Protein AF-A0A2K1QQI2-F1 (afdb_monomer_lite)

InterPro domains:
  IPR008217 Ccc1 family [PF01988] (1-99)
  IPR008217 Ccc1 family [PTHR31851] (17-102)

Organism: NCBI:txid2082308

Foldseek 3Di:
DDPPPPCPVPPVVVVVVVVVVVVVCVVVLVVQLCVLVVPDPDVVVSVVSSVVRNLVSLLVVQLVVCVVVVDDPVVSNVSSVVSSVVVVVVVVVVVVVVVVVVVVDDPPDDPDDDPPDPPDDDDDPPDDD

Sequence (129 aa):
MDFKLRLEKPDHRFALYEGLVMSLAYTLGGLIPMVPYFVIKKTLTALYVSIATTVIVLVAFGYVKAVITGCNSRDRWVSAAQTLAVGVLATGTSYGIVRGINATTPQDKPQTPTEGTFVGPGLEKASML

pLDDT: mean 71.75, std 14.46, range [43.38, 94.06]

Structure (mmCIF, N/CA/C/O backbone):
data_AF-A0A2K1QQI2-F1
#
_entry.id   AF-A0A2K1QQI2-F1
#
loop_
_atom_site.group_PDB
_atom_site.id
_atom_site.type_symbol
_atom_site.label_atom_id
_atom_site.label_alt_id
_atom_site.label_comp_id
_atom_site.label_asym_id
_atom_site.label_entity_id
_atom_site.label_seq_id
_atom_site.pdbx_PDB_ins_code
_atom_site.Cartn_x
_atom_site.Cartn_y
_atom_site.Cartn_z
_atom_site.occupancy
_atom_site.B_iso_or_equiv
_atom_site.auth_seq_id
_atom_site.auth_comp_id
_atom_site.auth_asym_id
_atom_site.auth_atom_id
_atom_site.pdbx_PDB_model_num
ATOM 1 N N . MET A 1 1 ? 32.432 17.126 -23.686 1.00 45.12 1 MET A N 1
ATOM 2 C CA . MET A 1 1 ? 31.510 17.421 -22.571 1.00 45.12 1 MET A CA 1
ATOM 3 C C . MET A 1 1 ? 30.160 17.712 -23.195 1.00 45.12 1 MET A C 1
ATOM 5 O O . MET A 1 1 ? 29.865 18.860 -23.481 1.00 45.12 1 MET A O 1
ATOM 9 N N . ASP A 1 2 ? 29.377 16.670 -23.458 1.00 50.78 2 ASP A N 1
ATOM 10 C CA . ASP A 1 2 ? 28.038 16.800 -24.037 1.00 50.78 2 ASP A CA 1
ATOM 11 C C . ASP A 1 2 ? 27.018 16.271 -23.032 1.00 50.78 2 ASP A C 1
ATOM 13 O O . ASP A 1 2 ? 26.526 15.150 -23.123 1.00 50.78 2 ASP A O 1
ATOM 17 N N . PHE A 1 3 ? 26.686 17.120 -22.060 1.00 55.84 3 PHE A N 1
ATOM 18 C CA . PHE A 1 3 ? 25.426 17.052 -21.323 1.00 55.84 3 PHE A CA 1
ATOM 19 C C . PHE A 1 3 ? 24.300 17.564 -22.236 1.00 55.84 3 PHE A C 1
ATOM 21 O O . PHE A 1 3 ? 23.610 18.536 -21.937 1.00 55.84 3 PHE A O 1
ATOM 28 N N . LYS A 1 4 ? 24.098 16.906 -23.384 1.00 49.06 4 LYS A N 1
ATOM 29 C CA . LYS A 1 4 ? 22.794 16.938 -24.042 1.00 49.06 4 LYS A CA 1
ATOM 30 C C . LYS A 1 4 ? 21.872 16.145 -23.137 1.00 49.06 4 LYS A C 1
ATOM 32 O O . LYS A 1 4 ? 21.834 14.918 -23.203 1.00 49.06 4 LYS A O 1
ATOM 37 N N . LEU A 1 5 ? 21.219 16.853 -22.217 1.00 59.97 5 LEU A N 1
ATOM 38 C CA . LEU A 1 5 ? 20.138 16.322 -21.408 1.00 59.97 5 LEU A CA 1
ATOM 39 C C . LEU A 1 5 ? 19.273 15.461 -22.328 1.00 59.97 5 LEU A C 1
ATOM 41 O O . LEU A 1 5 ? 18.673 15.987 -23.263 1.00 59.97 5 LEU A O 1
ATOM 45 N N . ARG A 1 6 ? 19.181 14.153 -22.065 1.00 51.06 6 ARG A N 1
ATOM 46 C CA . ARG A 1 6 ? 18.142 13.282 -22.641 1.00 51.06 6 ARG A CA 1
ATOM 47 C C . ARG A 1 6 ? 16.754 13.671 -22.096 1.00 51.06 6 ARG A C 1
ATOM 49 O O . ARG A 1 6 ? 15.932 12.811 -21.812 1.00 51.06 6 ARG A O 1
ATOM 56 N N . LEU A 1 7 ? 16.522 14.973 -21.910 1.00 59.84 7 LEU A N 1
ATOM 57 C CA . LEU A 1 7 ? 15.229 15.622 -21.863 1.00 59.84 7 LEU A CA 1
ATOM 58 C C . LEU A 1 7 ? 14.646 15.467 -23.267 1.00 59.84 7 LEU A C 1
ATOM 60 O O . LEU A 1 7 ? 14.662 16.396 -24.074 1.00 59.84 7 LEU A O 1
ATOM 64 N N . GLU A 1 8 ? 14.169 14.258 -23.560 1.00 59.41 8 GLU A N 1
ATOM 65 C CA . GLU A 1 8 ? 13.063 14.087 -24.490 1.00 59.41 8 GLU A CA 1
ATOM 66 C C . GLU A 1 8 ? 12.030 15.124 -24.053 1.00 59.41 8 GLU A C 1
ATOM 68 O O . GLU A 1 8 ? 11.554 15.062 -22.917 1.00 59.41 8 GLU A O 1
ATOM 73 N N . LYS A 1 9 ? 11.830 16.175 -24.857 1.00 57.53 9 LYS A N 1
ATOM 74 C CA . LYS A 1 9 ? 10.974 17.303 -24.485 1.00 57.53 9 LYS A CA 1
ATOM 75 C C . LYS A 1 9 ? 9.620 16.687 -24.132 1.00 57.53 9 LYS A C 1
ATOM 77 O O . LYS A 1 9 ? 9.009 16.132 -25.044 1.00 57.53 9 LYS A O 1
ATOM 82 N N . PRO A 1 10 ? 9.195 16.692 -22.851 1.00 62.91 10 PRO A N 1
ATOM 83 C CA . PRO A 1 10 ? 8.020 15.948 -22.439 1.00 62.91 10 PRO A CA 1
ATOM 84 C C . PRO A 1 10 ? 6.864 16.502 -23.247 1.00 62.91 10 PRO A C 1
ATOM 86 O O . PRO A 1 10 ? 6.541 17.690 -23.165 1.00 62.91 10 PRO A O 1
ATOM 89 N N . ASP A 1 11 ? 6.320 15.670 -24.122 1.00 67.69 11 ASP A N 1
ATOM 90 C CA . ASP A 1 11 ? 5.217 16.084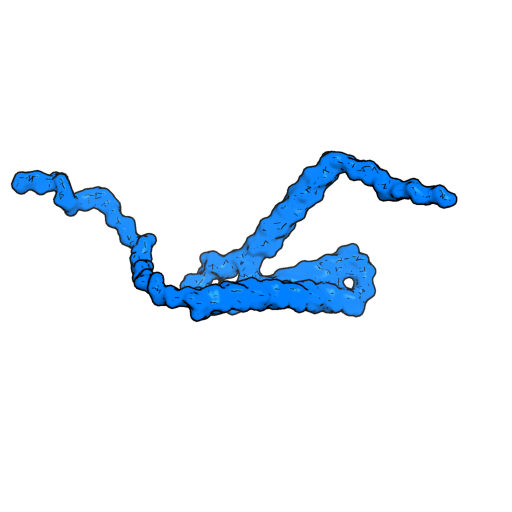 -24.957 1.00 67.69 11 ASP A CA 1
ATOM 91 C C . ASP A 1 11 ? 4.041 16.321 -24.001 1.00 67.69 11 ASP A C 1
ATOM 93 O O . ASP A 1 11 ? 3.615 15.436 -23.258 1.00 67.69 11 ASP A O 1
ATOM 97 N N . HIS A 1 12 ? 3.592 17.578 -23.930 1.00 65.44 12 HIS A N 1
ATOM 98 C CA . HIS A 1 12 ? 2.594 18.052 -22.967 1.00 65.44 12 HIS A CA 1
ATOM 99 C C . HIS A 1 12 ? 1.319 17.201 -22.975 1.00 65.44 12 HIS A C 1
ATOM 101 O O . HIS A 1 12 ? 0.606 17.142 -21.973 1.00 65.44 12 HIS A O 1
ATOM 107 N N . ARG A 1 13 ? 1.041 16.525 -24.095 1.00 69.00 13 ARG A N 1
ATOM 108 C CA . ARG A 1 13 ? -0.097 15.622 -24.241 1.00 69.00 13 ARG A CA 1
ATOM 109 C C . ARG A 1 13 ? 0.054 14.373 -23.371 1.00 69.00 13 ARG A C 1
ATOM 111 O O . ARG A 1 13 ? -0.937 13.933 -22.802 1.00 69.00 13 ARG A O 1
ATOM 118 N N . PHE A 1 14 ? 1.272 13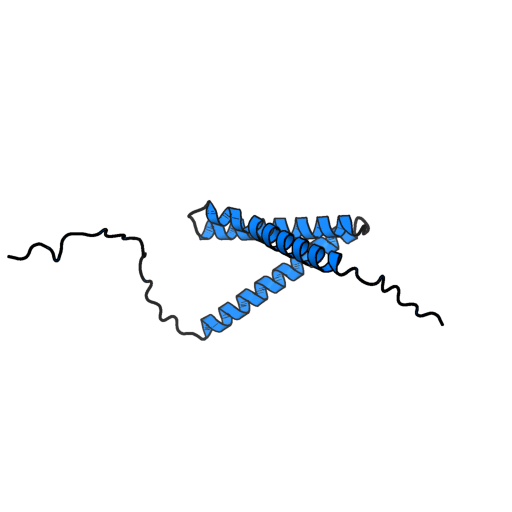.861 -23.183 1.00 73.88 14 PHE A N 1
ATOM 119 C CA . PHE A 1 14 ? 1.548 12.705 -22.323 1.00 73.88 14 PHE A CA 1
ATOM 120 C C . PHE A 1 14 ? 1.374 13.030 -20.838 1.00 73.88 14 PHE A C 1
ATOM 122 O O . PHE A 1 14 ? 0.910 12.178 -20.089 1.00 73.88 14 PHE A O 1
ATOM 129 N N . ALA A 1 15 ? 1.624 14.272 -20.413 1.00 78.81 15 ALA A N 1
ATOM 130 C CA . ALA A 1 15 ? 1.454 14.669 -19.013 1.00 78.81 15 ALA A CA 1
ATOM 131 C C . ALA A 1 15 ? 0.008 14.491 -18.504 1.00 78.81 15 ALA A C 1
ATOM 133 O O . ALA A 1 15 ? -0.203 14.099 -17.356 1.00 78.81 15 ALA A O 1
ATOM 134 N N . LEU A 1 16 ? -0.992 14.736 -19.361 1.00 82.88 16 LEU A N 1
ATOM 135 C CA . LEU A 1 16 ? -2.401 14.514 -19.017 1.00 82.88 16 LEU A CA 1
ATOM 136 C C . LEU A 1 16 ? -2.737 13.022 -18.909 1.00 82.88 16 LEU A C 1
ATOM 138 O O . LEU A 1 16 ? -3.475 12.627 -18.008 1.00 82.88 16 LEU A O 1
ATOM 142 N N . TYR A 1 17 ? -2.178 12.193 -19.793 1.00 86.44 17 TYR A N 1
ATOM 143 C CA . TYR A 1 17 ? -2.386 10.746 -19.753 1.00 86.44 17 TYR A CA 1
ATOM 144 C C . TYR A 1 17 ? -1.758 10.108 -18.509 1.00 86.44 17 TYR A C 1
ATOM 146 O O . TYR A 1 17 ? -2.416 9.295 -17.864 1.00 86.44 17 TYR A O 1
ATOM 154 N N . GLU A 1 18 ? -0.550 10.524 -18.119 1.00 88.19 18 GLU A N 1
ATOM 155 C CA . GLU A 1 18 ? 0.119 10.050 -16.898 1.00 88.19 18 GLU A CA 1
ATOM 156 C C . GLU A 1 18 ? -0.705 10.369 -15.639 1.00 88.19 18 GLU A C 1
ATOM 158 O O . GLU A 1 18 ? -0.944 9.500 -14.797 1.00 88.19 18 GLU A O 1
ATOM 163 N N . GLY A 1 19 ? -1.216 11.602 -15.534 1.00 89.06 19 GLY A N 1
ATOM 164 C CA . GLY A 1 19 ? -2.077 12.003 -14.419 1.00 89.06 19 GLY A CA 1
ATOM 165 C C . GLY A 1 19 ? -3.397 11.225 -14.372 1.00 89.06 19 GLY A C 1
ATOM 166 O O . GLY A 1 19 ? -3.839 10.812 -13.295 1.00 89.06 19 GLY A O 1
ATOM 167 N N . LEU A 1 20 ? -4.010 10.983 -15.535 1.00 91.50 20 LEU A N 1
ATOM 168 C CA . LEU A 1 20 ? -5.264 10.236 -15.647 1.00 91.50 20 LEU A CA 1
ATOM 169 C C . LEU A 1 20 ? -5.082 8.755 -15.288 1.00 91.50 20 LEU A C 1
ATOM 171 O O . LEU A 1 20 ? -5.874 8.211 -14.516 1.00 91.50 20 LEU A O 1
ATOM 175 N N . VAL A 1 21 ? -4.013 8.124 -15.778 1.00 90.25 21 VAL A N 1
ATOM 176 C CA . VAL A 1 21 ? -3.649 6.744 -15.431 1.00 90.25 21 VAL A CA 1
ATOM 177 C C . VAL A 1 21 ? -3.378 6.613 -13.937 1.00 90.25 21 VAL A C 1
ATOM 179 O O . VAL A 1 21 ? -3.930 5.711 -13.310 1.00 90.25 21 VAL A O 1
ATOM 182 N N . MET A 1 22 ? -2.595 7.521 -13.344 1.00 90.19 22 MET A N 1
ATOM 183 C CA . MET A 1 22 ? -2.289 7.468 -11.912 1.00 90.19 22 MET A CA 1
ATOM 184 C C . MET A 1 22 ? -3.547 7.646 -11.054 1.00 90.19 22 MET A C 1
ATOM 186 O O . MET A 1 22 ? -3.733 6.925 -10.073 1.00 90.19 22 MET A O 1
ATOM 190 N N . SER A 1 23 ? -4.441 8.557 -11.447 1.00 90.06 23 SER A N 1
ATOM 191 C CA . SER A 1 23 ? -5.705 8.791 -10.740 1.00 90.06 23 SER A CA 1
ATOM 192 C C . SER A 1 23 ? -6.614 7.561 -10.797 1.00 90.06 23 SER A C 1
ATOM 194 O O . SER A 1 23 ? -7.059 7.082 -9.756 1.00 90.06 23 SER A O 1
ATOM 196 N N . LEU A 1 24 ? -6.831 6.992 -11.989 1.00 90.81 24 LEU A N 1
ATOM 197 C CA . LEU A 1 24 ? -7.640 5.780 -12.161 1.00 90.81 24 LEU A CA 1
ATOM 198 C C . LEU A 1 24 ? -7.034 4.581 -11.425 1.00 90.81 24 LEU A C 1
ATOM 200 O O . LEU A 1 24 ? -7.755 3.849 -10.746 1.00 90.81 24 LEU A O 1
ATOM 204 N N . ALA A 1 25 ? -5.715 4.401 -11.511 1.00 89.25 25 ALA A N 1
ATOM 205 C CA . ALA A 1 25 ? -5.010 3.335 -10.812 1.00 89.25 25 ALA A CA 1
ATOM 206 C C . ALA A 1 25 ? -5.147 3.467 -9.288 1.00 89.25 25 ALA A C 1
ATOM 208 O O . ALA A 1 25 ? -5.393 2.469 -8.611 1.00 89.25 25 ALA A O 1
ATOM 209 N N . TYR A 1 26 ? -5.043 4.685 -8.746 1.00 85.81 26 TYR A N 1
ATOM 210 C CA . TYR A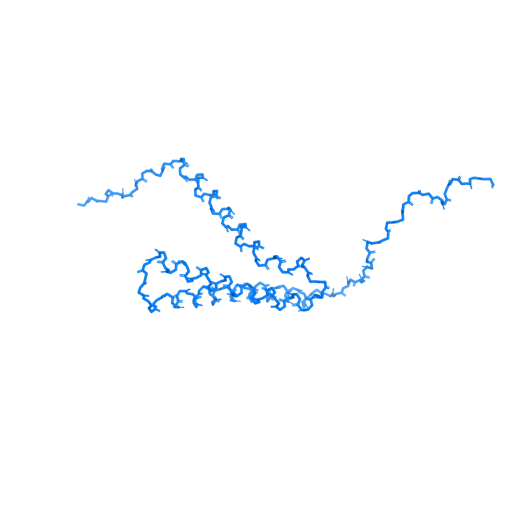 1 26 ? -5.190 4.929 -7.312 1.00 85.81 26 TYR A CA 1
ATOM 211 C C . TYR A 1 26 ? -6.632 4.716 -6.835 1.00 85.81 26 TYR A C 1
ATOM 213 O O . TYR A 1 26 ? -6.851 4.049 -5.823 1.00 85.81 26 TYR A O 1
ATOM 221 N N . THR A 1 27 ? -7.624 5.206 -7.587 1.00 86.19 27 THR A N 1
ATOM 222 C CA . THR A 1 27 ? -9.042 4.991 -7.270 1.00 86.19 27 THR A CA 1
ATOM 223 C C . THR A 1 27 ? -9.397 3.506 -7.290 1.00 86.19 27 THR A C 1
ATOM 225 O O . THR A 1 27 ? -9.976 3.010 -6.327 1.00 86.19 27 THR A O 1
ATOM 228 N N . LEU A 1 28 ? -9.018 2.771 -8.340 1.00 84.81 28 LEU A N 1
ATOM 229 C CA . LEU A 1 28 ? -9.311 1.338 -8.448 1.00 84.81 28 LEU A CA 1
ATOM 230 C C . LEU A 1 28 ? -8.529 0.513 -7.415 1.00 84.81 28 LEU A C 1
ATOM 232 O O . LEU A 1 28 ? -9.096 -0.385 -6.792 1.00 84.81 28 LEU A O 1
ATOM 236 N N . GLY A 1 29 ? -7.257 0.849 -7.181 1.00 81.19 29 GLY A N 1
ATOM 237 C CA . GLY A 1 29 ? -6.413 0.188 -6.185 1.00 81.19 29 GLY A CA 1
ATOM 238 C C . GLY A 1 29 ? -6.920 0.365 -4.750 1.00 81.19 29 GLY A C 1
ATOM 239 O O . GLY A 1 29 ? -6.852 -0.577 -3.963 1.00 81.19 29 GLY A O 1
ATOM 240 N N . GLY A 1 30 ? -7.476 1.535 -4.420 1.00 78.56 30 GLY A N 1
ATOM 241 C CA . GLY A 1 30 ? -8.094 1.808 -3.118 1.00 78.56 30 GLY A CA 1
ATOM 242 C C . GLY A 1 30 ? -9.520 1.266 -2.969 1.00 78.56 30 GLY A C 1
ATOM 243 O O . GLY A 1 30 ? -9.957 0.994 -1.850 1.00 78.56 30 GLY A O 1
ATOM 244 N N . LEU A 1 31 ? -10.240 1.061 -4.077 1.00 78.69 31 LEU A N 1
ATOM 245 C CA . LEU A 1 31 ? -11.616 0.560 -4.059 1.00 78.69 31 LEU A CA 1
ATOM 246 C C . LEU A 1 31 ? -11.688 -0.950 -3.780 1.00 78.69 31 LEU A C 1
ATOM 248 O O . LEU A 1 31 ? -12.591 -1.396 -3.073 1.00 78.69 31 LEU A O 1
ATOM 252 N N . ILE A 1 32 ? -10.724 -1.737 -4.273 1.00 76.69 32 ILE A N 1
ATOM 253 C CA . ILE A 1 32 ? -10.679 -3.200 -4.085 1.00 76.69 32 ILE A CA 1
ATOM 254 C C . ILE A 1 32 ? -10.682 -3.607 -2.589 1.00 76.69 32 ILE A C 1
ATOM 256 O O . ILE A 1 32 ? -11.508 -4.441 -2.212 1.00 76.69 32 ILE A O 1
ATOM 260 N N . PRO A 1 33 ? -9.857 -3.013 -1.698 1.00 69.50 33 PRO A N 1
ATOM 261 C CA . PRO A 1 33 ? -9.894 -3.281 -0.254 1.00 69.50 33 PRO A CA 1
ATOM 262 C C . PRO A 1 33 ? -11.186 -2.869 0.468 1.00 69.50 33 PRO A C 1
ATOM 264 O O . PRO A 1 33 ? -11.409 -3.308 1.598 1.00 69.50 33 PRO A O 1
ATOM 267 N N . MET A 1 34 ? -12.018 -2.019 -0.147 1.00 67.25 34 MET A N 1
ATOM 268 C CA . MET A 1 34 ? -13.250 -1.475 0.442 1.00 67.25 34 MET A CA 1
ATOM 269 C C . MET A 1 34 ? -14.498 -2.310 0.141 1.00 67.25 34 MET A C 1
ATOM 271 O O . MET A 1 34 ? -15.446 -2.289 0.924 1.00 67.25 34 MET A O 1
ATOM 275 N N . VAL A 1 35 ? -14.490 -3.107 -0.932 1.00 68.81 35 VAL A N 1
ATOM 276 C CA . VAL A 1 35 ? -15.591 -4.027 -1.286 1.00 68.81 35 VAL A CA 1
ATOM 277 C C . VAL A 1 35 ? -16.052 -4.925 -0.118 1.00 68.81 35 VAL A C 1
ATOM 279 O O . VAL A 1 35 ? -17.263 -5.051 0.074 1.00 68.81 35 VAL A O 1
ATOM 282 N N . PRO A 1 36 ? -15.168 -5.501 0.727 1.00 64.69 36 PRO A N 1
ATOM 283 C CA . PRO A 1 36 ? -15.591 -6.346 1.847 1.00 64.69 36 PRO A CA 1
ATOM 284 C C . PRO A 1 36 ? -16.390 -5.592 2.918 1.00 64.69 36 PRO A C 1
ATOM 286 O O . PRO A 1 36 ? -17.206 -6.194 3.618 1.00 64.69 36 PRO A O 1
ATOM 289 N N . TYR A 1 37 ? -16.169 -4.280 3.044 1.00 62.12 37 TYR A N 1
ATOM 290 C CA . TYR A 1 37 ? -16.809 -3.441 4.057 1.00 62.12 37 TYR A CA 1
ATOM 291 C C . TYR A 1 37 ? -18.305 -3.229 3.773 1.00 62.12 37 TYR A C 1
ATOM 293 O O . TYR A 1 37 ? -19.093 -3.068 4.701 1.00 62.12 37 TYR A O 1
ATOM 301 N N . PHE A 1 38 ? -18.715 -3.294 2.501 1.00 63.66 38 PHE A N 1
ATOM 302 C CA . PHE A 1 38 ? -20.109 -3.100 2.090 1.00 63.66 38 PHE A CA 1
ATOM 303 C C . PHE A 1 38 ? -21.004 -4.329 2.315 1.00 63.66 38 PHE A C 1
ATOM 305 O O . PHE A 1 38 ? -22.225 -4.193 2.358 1.00 63.66 38 PHE A O 1
ATOM 312 N N . VAL A 1 39 ? -20.427 -5.527 2.465 1.00 61.88 39 VAL A N 1
ATOM 313 C CA . VAL A 1 39 ? -21.190 -6.790 2.454 1.00 61.88 39 VAL A CA 1
ATOM 314 C C . VAL A 1 39 ? -21.480 -7.322 3.866 1.00 61.88 39 VAL A C 1
ATOM 316 O O . VAL A 1 39 ? -22.464 -8.033 4.071 1.00 61.88 39 VAL A O 1
ATOM 319 N N . ILE A 1 40 ? -20.670 -6.973 4.874 1.00 59.03 40 ILE A N 1
ATOM 320 C CA . ILE A 1 40 ? -20.726 -7.604 6.204 1.00 59.03 40 ILE A CA 1
ATOM 321 C C . ILE A 1 40 ? -21.156 -6.595 7.279 1.00 59.03 40 ILE A C 1
ATOM 323 O O . ILE A 1 40 ? -20.382 -5.742 7.697 1.00 59.03 40 ILE A O 1
ATOM 327 N N . LYS A 1 41 ? -22.377 -6.753 7.813 1.00 59.88 41 LYS A N 1
ATOM 328 C CA . LYS A 1 41 ? -22.950 -5.890 8.874 1.00 59.88 41 LYS A CA 1
ATOM 329 C C . LYS A 1 41 ? -22.300 -6.042 10.265 1.00 59.88 41 LYS A C 1
ATOM 331 O O . LYS A 1 41 ? -22.618 -5.276 11.169 1.00 59.88 41 LYS A O 1
ATOM 336 N N . LYS A 1 42 ? -21.415 -7.029 10.475 1.00 59.47 42 LYS A N 1
ATOM 337 C CA . LYS A 1 42 ? -20.671 -7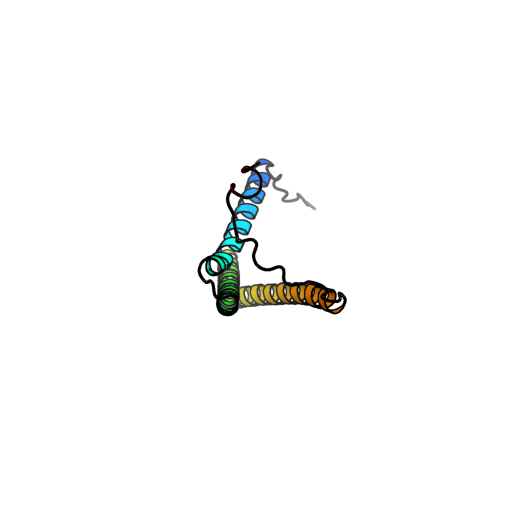.216 11.738 1.00 59.47 42 LYS A CA 1
ATOM 338 C C . LYS A 1 42 ? -19.322 -6.494 11.680 1.00 59.47 42 LYS A C 1
ATOM 340 O O . LYS A 1 42 ? -18.366 -7.019 11.114 1.00 59.47 42 LYS A O 1
ATOM 345 N N . THR A 1 43 ? -19.238 -5.334 12.330 1.00 62.00 43 THR A N 1
ATOM 346 C CA . THR A 1 43 ? -18.103 -4.392 12.284 1.00 62.00 43 THR A CA 1
ATOM 347 C C . THR A 1 43 ? -16.749 -5.015 12.636 1.00 62.00 43 THR A C 1
ATOM 349 O O . THR A 1 43 ? -15.766 -4.766 11.945 1.00 62.00 43 THR A O 1
ATOM 352 N N . LEU A 1 44 ? -16.675 -5.867 13.668 1.00 63.59 44 LEU A N 1
ATOM 353 C CA . LEU A 1 44 ? -15.403 -6.488 14.067 1.00 63.59 44 LEU A CA 1
ATOM 354 C C . LEU A 1 44 ? -14.928 -7.546 13.068 1.00 63.59 44 LEU A C 1
ATOM 356 O O . LEU A 1 44 ? -13.749 -7.595 12.733 1.00 63.59 44 LEU A O 1
ATOM 360 N N . THR A 1 45 ? -15.839 -8.368 12.549 1.00 65.50 45 THR A N 1
ATOM 361 C CA . THR A 1 45 ? -15.502 -9.372 11.530 1.00 65.50 45 THR A CA 1
ATOM 362 C C . THR A 1 45 ? -15.129 -8.701 10.206 1.00 65.50 45 THR A C 1
ATOM 364 O O . THR A 1 45 ? -14.159 -9.106 9.571 1.00 65.50 45 THR A O 1
ATOM 367 N N . ALA A 1 46 ? -15.837 -7.634 9.823 1.00 66.12 46 ALA A N 1
ATOM 368 C CA . ALA A 1 46 ? -15.541 -6.845 8.628 1.00 66.12 46 ALA A CA 1
ATOM 369 C C . ALA A 1 46 ? -14.153 -6.177 8.691 1.00 66.12 46 ALA A C 1
ATOM 371 O O . ALA A 1 46 ? -13.437 -6.151 7.689 1.00 66.12 46 ALA A O 1
ATOM 372 N N . LEU A 1 47 ? -13.737 -5.703 9.873 1.00 68.31 47 LEU A N 1
ATOM 373 C CA . LEU A 1 47 ? -12.419 -5.099 10.081 1.00 68.31 47 LEU A CA 1
ATOM 374 C C . LEU A 1 47 ? -11.280 -6.086 9.777 1.00 68.31 47 LEU A C 1
ATOM 376 O O . LEU A 1 47 ? -10.382 -5.763 9.001 1.00 68.31 47 LEU A O 1
ATOM 380 N N . TYR A 1 48 ? -11.327 -7.298 10.341 1.00 73.06 48 TYR A N 1
ATOM 381 C CA . TYR A 1 48 ? -10.288 -8.310 10.104 1.00 73.06 48 TYR A CA 1
ATOM 382 C C . TYR A 1 48 ? -10.197 -8.711 8.628 1.00 73.06 48 TYR A C 1
ATOM 384 O O . TYR A 1 48 ? -9.096 -8.840 8.091 1.00 73.06 48 TYR A O 1
ATOM 392 N N . VAL A 1 49 ? -11.342 -8.849 7.955 1.00 74.94 49 VAL A N 1
ATOM 393 C CA . VAL A 1 49 ? -11.394 -9.164 6.519 1.00 74.94 49 VAL A CA 1
ATOM 394 C C . VAL A 1 49 ? -10.807 -8.024 5.679 1.00 74.94 49 VAL A C 1
ATOM 396 O O . VAL A 1 49 ? -10.082 -8.281 4.717 1.00 74.94 49 VAL A O 1
ATOM 399 N N . SER A 1 50 ? -11.049 -6.766 6.055 1.00 74.25 50 SER A N 1
ATOM 400 C CA . SER A 1 50 ? -10.481 -5.601 5.365 1.00 74.25 50 SER A CA 1
ATOM 401 C C . SER A 1 50 ? -8.957 -5.520 5.522 1.00 74.25 50 SER A C 1
ATOM 403 O O . SER A 1 50 ? -8.249 -5.313 4.533 1.00 74.25 50 SER A O 1
ATOM 405 N N . ILE A 1 51 ? -8.429 -5.784 6.723 1.00 80.62 51 ILE A N 1
ATOM 406 C CA . ILE A 1 51 ? -6.977 -5.842 6.957 1.00 80.62 51 ILE A CA 1
ATOM 407 C C . ILE A 1 51 ? -6.349 -6.955 6.110 1.00 80.62 51 ILE A C 1
ATOM 409 O O . ILE A 1 51 ? -5.372 -6.707 5.404 1.00 80.62 51 ILE A O 1
ATOM 413 N N . ALA A 1 52 ? -6.937 -8.156 6.118 1.00 81.69 52 ALA A N 1
ATOM 414 C CA . ALA A 1 52 ? -6.452 -9.276 5.314 1.00 81.69 52 ALA A CA 1
ATOM 415 C C . ALA A 1 52 ? -6.458 -8.948 3.810 1.00 81.69 52 ALA A C 1
ATOM 417 O O . ALA A 1 52 ? -5.468 -9.185 3.120 1.00 81.69 52 ALA A O 1
ATOM 418 N N . THR A 1 53 ? -7.533 -8.329 3.316 1.00 79.62 53 THR A N 1
ATOM 419 C CA . THR A 1 53 ? -7.645 -7.906 1.911 1.00 79.62 53 THR A CA 1
ATOM 420 C C . THR A 1 53 ? -6.585 -6.861 1.560 1.00 79.62 53 THR A C 1
ATOM 422 O O . THR A 1 53 ? -5.937 -6.965 0.523 1.00 79.62 53 THR A O 1
ATOM 425 N N . THR A 1 54 ? -6.341 -5.894 2.447 1.00 83.69 54 THR A N 1
ATOM 426 C CA . THR A 1 54 ? -5.320 -4.853 2.252 1.00 83.69 54 THR A CA 1
ATOM 427 C C . THR A 1 54 ? -3.914 -5.450 2.181 1.00 83.69 54 THR A C 1
ATOM 429 O O . THR A 1 54 ? -3.131 -5.080 1.307 1.00 83.69 54 THR A O 1
ATOM 432 N N . VAL A 1 55 ? -3.599 -6.423 3.043 1.00 83.94 55 VAL A N 1
ATOM 433 C CA . VAL A 1 55 ? -2.320 -7.148 3.003 1.00 83.94 55 VAL A CA 1
ATOM 434 C C . VAL A 1 55 ? -2.163 -7.910 1.686 1.00 83.94 55 VAL A C 1
ATOM 436 O O . VAL A 1 55 ? -1.117 -7.802 1.048 1.00 83.94 55 VAL A O 1
ATOM 439 N N . ILE A 1 56 ? -3.200 -8.625 1.239 1.00 84.25 56 ILE A N 1
ATOM 440 C CA . ILE A 1 56 ? -3.178 -9.358 -0.037 1.00 84.25 56 ILE A CA 1
ATOM 441 C C . ILE A 1 56 ? -2.937 -8.398 -1.208 1.00 84.25 56 ILE A C 1
ATOM 443 O O . ILE A 1 56 ? -2.080 -8.668 -2.050 1.00 84.25 56 ILE A O 1
ATOM 447 N N . VAL A 1 57 ? -3.636 -7.259 -1.240 1.00 84.56 57 VAL A N 1
ATOM 448 C CA . VAL A 1 57 ? -3.473 -6.239 -2.287 1.00 84.56 57 VAL A CA 1
ATOM 449 C C . VAL A 1 57 ? -2.060 -5.648 -2.270 1.00 84.56 57 VAL A C 1
ATOM 451 O O . VAL A 1 57 ? -1.447 -5.543 -3.329 1.00 84.56 57 VAL A O 1
ATOM 454 N N . LEU A 1 58 ? -1.498 -5.327 -1.099 1.00 83.19 58 LEU A N 1
ATOM 455 C CA . LEU A 1 58 ? -0.129 -4.805 -0.976 1.00 83.19 58 LEU A CA 1
ATOM 456 C C . LEU A 1 58 ? 0.927 -5.810 -1.453 1.00 83.19 58 LEU A C 1
ATOM 458 O O . LEU A 1 58 ? 1.857 -5.430 -2.167 1.00 83.19 58 LEU A O 1
ATOM 462 N N . VAL A 1 59 ? 0.778 -7.089 -1.094 1.00 81.50 59 VAL A N 1
ATOM 463 C CA . VAL A 1 59 ? 1.693 -8.155 -1.530 1.00 81.50 59 VAL A CA 1
ATOM 464 C C . VAL A 1 59 ? 1.585 -8.374 -3.039 1.00 81.50 59 VAL A C 1
ATOM 466 O O . VAL A 1 59 ? 2.611 -8.420 -3.717 1.00 81.50 59 VAL A O 1
ATOM 469 N N . ALA A 1 60 ? 0.365 -8.453 -3.580 1.00 82.81 60 ALA A N 1
ATOM 470 C CA . ALA A 1 60 ? 0.138 -8.607 -5.014 1.00 82.81 60 ALA A CA 1
ATOM 471 C C . ALA A 1 60 ? 0.700 -7.415 -5.803 1.00 82.81 60 ALA A C 1
ATOM 473 O O . ALA A 1 60 ? 1.406 -7.608 -6.791 1.00 82.81 60 ALA A O 1
ATOM 474 N N . PHE A 1 61 ? 0.461 -6.188 -5.338 1.00 82.00 61 PHE A N 1
ATOM 475 C CA . PHE A 1 61 ? 0.961 -4.977 -5.983 1.00 82.00 61 PHE A CA 1
ATOM 476 C C . PHE A 1 61 ? 2.492 -4.896 -5.941 1.00 82.00 61 PHE A C 1
ATOM 478 O O . PHE A 1 61 ? 3.124 -4.622 -6.962 1.00 82.00 61 PHE A O 1
ATOM 485 N N . GLY A 1 62 ? 3.105 -5.201 -4.792 1.00 77.00 62 GLY A N 1
ATOM 486 C CA . GLY A 1 62 ? 4.560 -5.263 -4.652 1.00 77.00 62 GLY A CA 1
ATOM 487 C C . GLY A 1 62 ? 5.196 -6.336 -5.542 1.00 77.00 62 GLY A C 1
ATOM 488 O O . GLY A 1 62 ? 6.233 -6.091 -6.159 1.00 77.00 62 GLY A O 1
ATOM 489 N N . TYR A 1 63 ? 4.542 -7.493 -5.685 1.00 74.75 63 TYR A N 1
ATOM 490 C CA . TYR A 1 63 ? 4.991 -8.564 -6.574 1.00 74.75 63 TYR A CA 1
ATOM 491 C C . TYR A 1 63 ? 4.877 -8.175 -8.054 1.00 74.75 63 TYR A C 1
ATOM 493 O O . TYR A 1 63 ? 5.857 -8.281 -8.790 1.00 74.75 63 TYR A O 1
ATOM 501 N N . VAL A 1 64 ? 3.717 -7.671 -8.492 1.00 80.06 64 VAL A N 1
ATOM 502 C CA . VAL A 1 64 ? 3.485 -7.234 -9.881 1.00 80.06 64 VAL A CA 1
A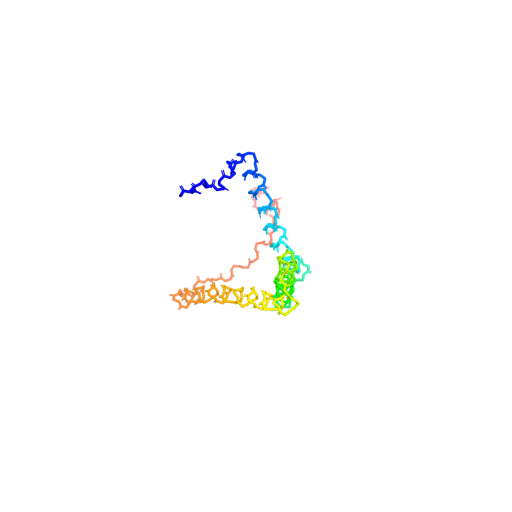TOM 503 C C . VAL A 1 64 ? 4.451 -6.114 -10.263 1.00 80.06 64 VAL A C 1
ATOM 505 O O . VAL A 1 64 ? 5.079 -6.185 -11.320 1.00 80.06 64 VAL A O 1
ATOM 508 N N . LYS A 1 65 ? 4.655 -5.129 -9.379 1.00 77.75 65 LYS A N 1
ATOM 509 C CA . LYS A 1 65 ? 5.638 -4.059 -9.584 1.00 77.75 65 LYS A CA 1
ATOM 510 C C . LYS A 1 65 ? 7.038 -4.629 -9.826 1.00 77.75 65 LYS A C 1
ATOM 512 O O . LYS A 1 65 ? 7.694 -4.244 -10.789 1.00 77.75 65 LYS A O 1
ATOM 517 N N . ALA A 1 66 ? 7.472 -5.591 -9.014 1.00 73.50 66 ALA A N 1
ATOM 518 C CA . ALA A 1 66 ? 8.788 -6.207 -9.154 1.00 73.50 66 ALA A CA 1
ATOM 519 C C . ALA A 1 66 ? 8.923 -7.124 -10.384 1.00 73.50 66 ALA A C 1
ATOM 521 O O . ALA A 1 66 ? 10.023 -7.294 -10.916 1.00 73.50 66 ALA A O 1
ATOM 522 N N . VAL A 1 67 ? 7.819 -7.712 -10.856 1.00 75.12 67 VAL A N 1
ATOM 523 C CA . VAL A 1 67 ? 7.772 -8.444 -12.130 1.00 75.12 67 VAL A CA 1
ATOM 524 C C . VAL A 1 67 ? 7.983 -7.487 -13.303 1.00 75.12 67 VAL A C 1
ATOM 526 O O . VAL A 1 67 ? 8.837 -7.772 -14.141 1.00 75.12 67 VAL A O 1
ATOM 529 N N . ILE A 1 68 ? 7.287 -6.345 -13.322 1.00 75.56 68 ILE A N 1
ATOM 530 C CA . ILE A 1 68 ? 7.389 -5.333 -14.389 1.00 75.56 68 ILE A CA 1
ATOM 531 C C . ILE A 1 68 ? 8.785 -4.685 -14.420 1.00 75.56 68 ILE A C 1
ATOM 533 O O . ILE A 1 68 ? 9.304 -4.402 -15.494 1.00 75.56 68 ILE A O 1
ATOM 537 N N . THR A 1 69 ? 9.433 -4.498 -13.264 1.00 72.38 69 THR A N 1
ATOM 538 C CA . THR A 1 69 ? 10.803 -3.950 -13.181 1.00 72.38 69 THR A CA 1
ATOM 539 C C . THR A 1 69 ? 11.890 -4.933 -13.655 1.00 72.38 69 THR A C 1
ATOM 541 O O . THR A 1 69 ? 13.030 -4.527 -13.859 1.00 72.38 69 THR A O 1
ATOM 544 N N . GLY A 1 70 ? 11.574 -6.216 -13.871 1.00 62.09 70 GLY A N 1
ATOM 545 C CA . GLY A 1 70 ? 12.541 -7.193 -14.392 1.00 62.09 70 GLY A CA 1
ATOM 546 C C . GLY A 1 70 ? 13.637 -7.609 -13.399 1.00 62.09 70 GLY A C 1
ATOM 547 O O . GLY A 1 70 ? 14.649 -8.168 -13.811 1.00 62.09 70 GLY A O 1
ATOM 548 N N . CYS A 1 71 ? 13.455 -7.362 -12.097 1.00 61.50 71 CYS A N 1
ATOM 549 C CA . CYS A 1 71 ? 14.417 -7.770 -11.071 1.00 61.50 71 CYS A CA 1
ATOM 550 C C . CYS A 1 71 ? 14.507 -9.306 -10.946 1.00 61.50 71 CYS A C 1
ATOM 552 O O . CYS A 1 71 ? 13.524 -10.022 -11.171 1.00 61.50 71 CYS A O 1
ATOM 554 N N . ASN A 1 72 ? 15.686 -9.807 -10.551 1.00 61.53 72 ASN A N 1
ATOM 555 C CA . ASN A 1 72 ? 15.948 -11.232 -10.325 1.00 61.53 72 ASN A CA 1
ATOM 556 C C . ASN A 1 72 ? 14.894 -11.861 -9.394 1.00 61.53 72 ASN A C 1
ATOM 558 O O . ASN A 1 72 ? 14.349 -11.204 -8.507 1.00 61.53 72 ASN A O 1
ATOM 562 N N . SER A 1 73 ? 14.636 -13.167 -9.538 1.00 58.53 73 SER A N 1
ATOM 563 C CA . SER A 1 73 ? 13.600 -13.881 -8.764 1.00 58.53 73 SER A CA 1
ATOM 564 C C . SER A 1 73 ? 13.725 -13.725 -7.242 1.00 58.53 73 SER A C 1
ATOM 566 O O . SER A 1 73 ? 12.719 -13.825 -6.543 1.00 58.53 73 SER A O 1
ATOM 568 N N . ARG A 1 74 ? 14.929 -13.443 -6.723 1.00 61.56 74 ARG A N 1
ATOM 569 C CA . ARG A 1 74 ? 15.181 -13.197 -5.295 1.00 61.56 74 ARG A CA 1
ATOM 570 C C . ARG A 1 74 ? 14.750 -11.794 -4.840 1.00 61.56 74 ARG A C 1
ATOM 572 O O . ARG A 1 74 ? 14.233 -11.650 -3.738 1.00 61.56 74 ARG A O 1
ATOM 579 N N . ASP A 1 75 ? 14.873 -10.795 -5.708 1.00 65.75 75 ASP A N 1
ATOM 580 C CA . ASP A 1 75 ? 14.566 -9.389 -5.410 1.00 65.75 75 ASP A CA 1
ATOM 581 C C . ASP A 1 75 ? 13.060 -9.090 -5.467 1.00 65.75 75 ASP A C 1
ATOM 583 O O . ASP A 1 75 ? 12.577 -8.153 -4.829 1.00 65.75 75 ASP A O 1
ATOM 587 N N . ARG A 1 76 ? 12.278 -9.928 -6.164 1.00 67.25 76 ARG A N 1
ATOM 588 C CA . ARG A 1 76 ? 10.808 -9.807 -6.218 1.00 67.25 76 ARG A CA 1
ATOM 589 C C . ARG A 1 76 ? 10.151 -9.923 -4.848 1.00 67.25 76 ARG A C 1
ATOM 591 O O . ARG A 1 76 ? 9.268 -9.137 -4.512 1.00 67.25 76 ARG A O 1
ATOM 598 N N . TRP A 1 77 ? 10.614 -10.871 -4.040 1.00 70.88 77 TRP A N 1
ATOM 599 C CA . TRP A 1 77 ? 10.111 -11.071 -2.682 1.00 70.88 77 TRP A CA 1
ATOM 600 C C . TRP A 1 77 ? 10.525 -9.934 -1.748 1.00 70.88 77 TRP A C 1
ATOM 602 O O . TRP A 1 77 ? 9.732 -9.510 -0.911 1.00 70.88 77 TRP A O 1
ATOM 612 N N . VAL A 1 78 ? 11.730 -9.388 -1.937 1.00 78.62 78 VAL A N 1
ATOM 613 C CA . VAL A 1 78 ? 12.222 -8.232 -1.173 1.00 78.62 78 VAL A CA 1
ATOM 614 C C . VAL A 1 78 ? 11.391 -6.986 -1.481 1.00 78.62 78 VAL A C 1
ATOM 616 O O . VAL A 1 78 ? 11.000 -6.273 -0.562 1.00 78.62 78 VAL A O 1
ATOM 619 N N . SER A 1 79 ? 11.041 -6.755 -2.748 1.00 78.12 79 SER A N 1
ATOM 620 C CA . SER A 1 79 ? 10.198 -5.622 -3.148 1.00 78.12 79 SER A CA 1
ATOM 621 C C . SER A 1 79 ? 8.780 -5.706 -2.565 1.00 78.12 79 SER A C 1
ATOM 623 O O . SER A 1 79 ? 8.253 -4.709 -2.057 1.00 78.12 79 SER A O 1
ATOM 625 N N . ALA A 1 80 ? 8.182 -6.902 -2.561 1.00 79.62 80 ALA A N 1
ATOM 626 C CA . ALA A 1 80 ? 6.895 -7.134 -1.910 1.00 79.62 80 ALA A CA 1
ATOM 627 C C . ALA A 1 80 ? 6.977 -6.908 -0.390 1.00 79.62 80 ALA A C 1
ATOM 629 O O . ALA A 1 80 ? 6.145 -6.192 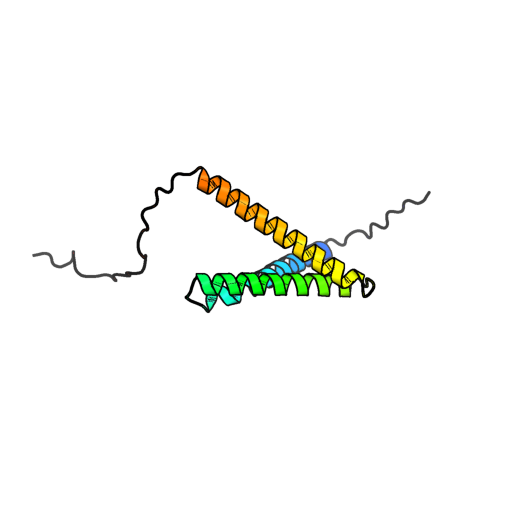0.170 1.00 79.62 80 ALA A O 1
ATOM 630 N N . ALA A 1 81 ? 8.016 -7.439 0.267 1.00 83.81 81 ALA A N 1
ATOM 631 C CA . ALA A 1 81 ? 8.239 -7.256 1.700 1.00 83.81 81 ALA A CA 1
ATOM 632 C C . ALA A 1 81 ? 8.462 -5.782 2.074 1.00 83.81 81 ALA A C 1
ATOM 634 O O . ALA A 1 81 ? 7.892 -5.307 3.052 1.00 83.81 81 ALA A O 1
ATOM 635 N N . GLN A 1 82 ? 9.229 -5.034 1.276 1.00 86.25 82 GLN A N 1
ATOM 636 C CA . GLN A 1 82 ? 9.458 -3.607 1.495 1.00 86.25 82 GLN A CA 1
ATOM 637 C C . GLN A 1 82 ? 8.169 -2.797 1.327 1.00 86.25 82 GLN A C 1
ATOM 639 O O . GLN A 1 82 ? 7.878 -1.929 2.148 1.00 86.25 82 GLN A O 1
ATOM 644 N N . THR A 1 83 ? 7.374 -3.098 0.296 1.00 86.25 83 THR A N 1
ATOM 645 C CA . THR A 1 83 ? 6.082 -2.432 0.061 1.00 86.25 83 THR A CA 1
ATOM 646 C C . THR A 1 83 ? 5.126 -2.670 1.230 1.00 86.25 83 THR A C 1
ATOM 648 O O . THR A 1 83 ? 4.494 -1.734 1.721 1.00 86.25 83 THR A O 1
ATOM 651 N N . LEU A 1 84 ? 5.079 -3.904 1.737 1.00 86.44 84 LEU A N 1
ATOM 652 C CA . LEU A 1 84 ? 4.292 -4.247 2.916 1.00 86.44 84 LEU A CA 1
ATOM 653 C C . LEU A 1 84 ? 4.816 -3.547 4.179 1.00 86.44 84 LEU A C 1
ATOM 655 O O . LEU A 1 84 ? 4.022 -2.975 4.921 1.00 86.44 84 LEU A O 1
ATOM 659 N N . ALA A 1 85 ? 6.133 -3.530 4.402 1.00 89.44 85 ALA A N 1
ATOM 660 C CA . ALA A 1 85 ? 6.744 -2.877 5.560 1.00 89.44 85 ALA A CA 1
ATOM 661 C C . ALA A 1 85 ? 6.442 -1.370 5.598 1.00 89.44 85 ALA A C 1
ATOM 663 O O . ALA A 1 85 ? 6.041 -0.847 6.638 1.00 89.44 85 ALA A O 1
ATOM 664 N N . VAL A 1 86 ? 6.561 -0.680 4.459 1.00 90.56 86 VAL A N 1
ATOM 665 C CA . VAL A 1 86 ? 6.213 0.745 4.344 1.00 90.56 86 VAL A CA 1
ATOM 666 C C . VAL A 1 86 ? 4.714 0.965 4.578 1.00 90.56 86 VAL A C 1
ATOM 668 O O . VAL A 1 86 ? 4.345 1.897 5.289 1.00 90.56 86 VAL A O 1
ATOM 671 N N . GLY A 1 87 ? 3.848 0.093 4.049 1.00 88.69 87 GLY A N 1
ATOM 672 C CA . GLY A 1 87 ? 2.399 0.175 4.267 1.00 88.69 87 GLY A CA 1
ATOM 673 C C . GLY A 1 87 ? 1.990 0.002 5.736 1.00 88.69 87 GLY A C 1
ATOM 674 O O . GLY A 1 87 ? 1.167 0.767 6.249 1.00 88.69 87 GLY A O 1
ATOM 675 N N . VAL A 1 88 ? 2.599 -0.961 6.437 1.00 89.31 88 VAL A N 1
ATOM 676 C CA . VAL A 1 88 ? 2.372 -1.191 7.875 1.00 89.31 88 VAL A CA 1
ATOM 677 C C . VAL A 1 88 ? 2.853 0.001 8.696 1.00 89.31 88 VAL A C 1
ATOM 679 O O . VAL A 1 88 ? 2.120 0.466 9.569 1.00 89.31 88 VAL A O 1
ATOM 682 N N . LEU A 1 89 ? 4.039 0.537 8.390 1.00 94.06 89 LEU A N 1
ATOM 683 C CA . LEU A 1 89 ? 4.559 1.729 9.061 1.00 94.06 89 LEU A CA 1
ATOM 684 C C . LEU A 1 89 ? 3.636 2.933 8.859 1.00 94.06 89 LEU A C 1
ATOM 686 O O . LEU A 1 89 ? 3.248 3.560 9.839 1.00 94.06 89 LEU A O 1
ATOM 690 N N . ALA A 1 90 ? 3.211 3.210 7.625 1.00 90.56 90 ALA A N 1
ATOM 691 C CA . ALA A 1 90 ? 2.318 4.328 7.327 1.00 90.56 90 ALA A CA 1
ATOM 692 C C . ALA A 1 90 ? 0.979 4.227 8.081 1.00 90.56 90 ALA A C 1
ATOM 694 O O . ALA A 1 90 ? 0.535 5.194 8.707 1.00 90.56 90 ALA A O 1
ATOM 695 N N . THR A 1 91 ? 0.361 3.041 8.075 1.00 87.31 91 THR A N 1
ATOM 696 C CA . THR A 1 91 ? -0.911 2.795 8.777 1.00 87.31 91 THR A CA 1
ATOM 697 C C . THR A 1 91 ? -0.738 2.909 10.293 1.00 87.31 91 THR A C 1
ATOM 699 O O . THR A 1 91 ? -1.562 3.527 10.969 1.00 87.31 91 THR A O 1
ATOM 702 N N . GLY A 1 92 ? 0.363 2.372 10.831 1.00 90.56 92 GLY A N 1
ATOM 703 C CA . GLY A 1 92 ? 0.710 2.477 12.246 1.00 90.56 92 GLY A CA 1
ATOM 704 C C . GLY A 1 92 ? 0.927 3.923 12.693 1.00 90.56 92 GLY A C 1
ATOM 705 O O . GLY A 1 92 ? 0.406 4.323 13.734 1.00 90.56 92 GLY A O 1
ATOM 706 N N . THR A 1 93 ? 1.622 4.734 11.889 1.00 94.06 93 THR A N 1
ATOM 707 C CA . THR A 1 93 ? 1.821 6.164 12.163 1.00 94.06 93 THR A CA 1
ATOM 708 C C . THR A 1 93 ? 0.498 6.926 12.149 1.00 94.06 93 THR A C 1
ATOM 710 O O . THR A 1 93 ? 0.224 7.674 13.086 1.00 94.06 93 THR A O 1
ATOM 713 N N . SER A 1 94 ? -0.352 6.703 11.141 1.00 91.62 94 SER A N 1
ATOM 714 C CA . SER A 1 94 ? -1.676 7.336 11.063 1.00 91.62 94 SER A CA 1
ATOM 715 C C . SER A 1 94 ? -2.534 7.012 12.293 1.00 91.62 94 SER A C 1
ATOM 717 O O . SER A 1 94 ? -3.039 7.922 12.955 1.00 91.62 94 SER A O 1
ATOM 719 N N . TYR A 1 95 ? -2.618 5.730 12.671 1.00 88.69 95 TYR A N 1
ATOM 720 C CA . TYR A 1 95 ? -3.344 5.301 13.868 1.00 88.69 95 TYR A CA 1
ATOM 721 C C . TYR A 1 95 ? -2.745 5.883 15.157 1.00 88.69 95 TYR A C 1
ATOM 723 O O . TYR A 1 95 ? -3.485 6.309 16.044 1.00 88.69 95 TYR A O 1
ATOM 731 N N . GLY A 1 96 ? -1.415 5.937 15.260 1.00 92.19 96 GLY A N 1
ATOM 732 C CA . GLY A 1 96 ? -0.711 6.502 16.410 1.00 92.19 96 GLY A CA 1
ATOM 733 C C . GLY A 1 96 ? -1.044 7.976 16.643 1.00 92.19 96 GLY A C 1
ATOM 734 O O . GLY A 1 96 ? -1.328 8.360 17.777 1.00 92.19 96 GLY A O 1
ATOM 735 N N . ILE A 1 97 ? -1.091 8.779 15.575 1.00 91.00 97 ILE A N 1
ATOM 736 C CA . ILE A 1 97 ? -1.467 10.199 15.648 1.00 91.00 97 ILE A CA 1
ATOM 737 C C . ILE A 1 97 ? -2.915 10.347 16.129 1.00 91.00 97 ILE A C 1
ATOM 739 O O . ILE A 1 97 ? -3.172 11.076 17.085 1.00 91.00 97 ILE A O 1
ATOM 743 N N . VAL A 1 98 ? -3.855 9.614 15.522 1.00 89.44 98 VAL A N 1
ATOM 744 C CA . VAL A 1 98 ? -5.278 9.660 15.907 1.00 89.44 98 VAL A CA 1
ATOM 745 C C . VAL A 1 98 ? -5.468 9.236 17.363 1.00 89.44 98 VAL A C 1
ATOM 747 O O . VAL A 1 98 ? -6.199 9.883 18.110 1.00 89.44 98 VAL A O 1
ATOM 750 N N . ARG A 1 99 ? -4.778 8.177 17.799 1.00 87.31 99 ARG A N 1
ATOM 751 C CA . ARG A 1 99 ? -4.831 7.711 19.187 1.00 87.31 99 ARG A CA 1
ATOM 752 C C . ARG A 1 99 ? -4.232 8.729 20.159 1.00 87.31 99 ARG A C 1
ATOM 754 O O . ARG A 1 99 ? -4.787 8.906 21.238 1.00 87.31 99 ARG A O 1
ATOM 761 N N . GLY A 1 100 ? -3.141 9.394 19.781 1.00 89.94 100 GLY A N 1
ATOM 762 C CA . GLY A 1 100 ? -2.524 10.456 20.575 1.00 89.94 100 GLY A CA 1
ATOM 763 C C . GLY A 1 100 ? -3.458 11.652 20.761 1.00 89.94 100 GLY A C 1
ATOM 764 O O . GLY A 1 100 ? -3.662 12.100 21.885 1.00 89.94 100 GLY A O 1
ATOM 765 N N . ILE A 1 101 ? -4.106 12.101 19.684 1.00 89.56 101 ILE A N 1
ATOM 766 C CA . ILE A 1 101 ? -5.102 13.180 19.739 1.00 89.56 101 ILE A CA 1
ATOM 767 C C . ILE A 1 101 ? -6.295 12.760 20.612 1.00 89.56 101 ILE A C 1
ATOM 769 O O . ILE A 1 101 ? -6.654 13.477 21.547 1.00 89.56 101 ILE A O 1
ATOM 773 N N . ASN A 1 102 ? -6.848 11.563 20.388 1.00 85.56 102 ASN A N 1
ATOM 774 C CA . ASN A 1 102 ? -7.974 11.039 21.168 1.00 85.56 102 ASN A CA 1
ATOM 775 C C . ASN A 1 102 ? -7.652 10.864 22.659 1.00 85.56 102 ASN A C 1
ATOM 777 O O . ASN A 1 102 ? -8.552 10.989 23.480 1.00 85.56 102 ASN A O 1
ATOM 781 N N . ALA A 1 103 ? -6.397 10.591 23.025 1.00 76.88 103 ALA A N 1
ATOM 782 C CA . ALA A 1 103 ? -5.982 10.502 24.426 1.00 76.88 103 ALA A CA 1
ATOM 783 C C . ALA A 1 103 ? -5.968 11.870 25.131 1.00 76.88 103 ALA A C 1
ATOM 785 O O . ALA A 1 103 ? -6.085 11.930 26.352 1.00 76.88 103 ALA A O 1
ATOM 786 N N . THR A 1 104 ? -5.831 12.960 24.371 1.00 77.38 104 THR A N 1
ATOM 787 C CA . THR A 1 104 ? -5.811 14.337 24.896 1.00 77.38 104 THR A CA 1
ATOM 788 C C . THR A 1 104 ? -7.169 15.036 24.842 1.00 77.38 104 THR A C 1
ATOM 790 O O . THR A 1 104 ? -7.354 16.051 25.506 1.00 77.38 104 THR A O 1
ATOM 793 N N . THR A 1 105 ? -8.130 14.502 24.083 1.00 75.69 105 THR A N 1
ATOM 794 C CA . THR A 1 105 ? -9.504 15.022 24.018 1.00 75.69 105 THR A CA 1
ATOM 795 C C . THR A 1 105 ? -10.406 14.231 24.974 1.00 75.69 105 THR A C 1
ATOM 797 O O . THR A 1 105 ? -10.599 13.034 24.754 1.00 75.69 105 THR A O 1
ATOM 800 N N . PRO A 1 106 ? -10.998 14.851 26.014 1.00 66.44 106 PRO A N 1
ATOM 801 C CA . PRO A 1 106 ? -12.047 14.215 26.806 1.00 66.44 106 PRO A CA 1
ATOM 802 C C . PRO A 1 106 ? -13.196 13.785 25.884 1.00 66.44 106 PRO A C 1
ATOM 804 O O . PRO A 1 106 ? -13.726 14.596 25.127 1.00 66.44 106 PRO A O 1
ATOM 807 N N . GLN A 1 107 ? -13.552 12.500 25.906 1.00 61.78 107 GLN A N 1
ATOM 808 C CA . GLN A 1 107 ? -14.666 11.941 25.137 1.00 61.78 107 GLN A CA 1
ATOM 809 C C . GLN A 1 107 ? -16.005 12.419 25.721 1.00 61.78 107 GLN A C 1
ATOM 811 O O . GLN A 1 107 ? -16.691 11.658 26.397 1.00 61.78 107 GLN A O 1
ATOM 816 N N . ASP A 1 108 ? -16.390 13.667 25.457 1.00 54.00 108 ASP A N 1
ATOM 817 C CA . ASP A 1 108 ? -17.779 14.101 25.605 1.00 54.00 108 ASP A CA 1
ATOM 818 C C . ASP A 1 108 ? -18.484 13.930 24.256 1.00 54.00 108 ASP A C 1
ATOM 820 O O . ASP A 1 108 ? -18.494 14.802 23.386 1.00 54.00 108 ASP A O 1
ATOM 824 N N . LYS A 1 109 ? -18.995 12.720 24.029 1.00 48.41 109 LYS A N 1
ATOM 825 C CA . LYS A 1 109 ? -19.990 12.478 22.989 1.00 48.41 109 LYS A CA 1
ATOM 826 C C . LYS A 1 109 ? -21.051 11.543 23.558 1.00 48.41 109 LYS A C 1
ATOM 828 O O . LYS A 1 109 ? -20.784 10.346 23.706 1.00 48.41 109 LYS A O 1
ATOM 833 N N . PRO A 1 110 ? -22.262 12.042 23.853 1.00 47.59 110 PRO A N 1
ATOM 834 C CA . PRO A 1 110 ? -23.423 11.178 23.932 1.00 47.59 110 PRO A CA 1
ATOM 835 C C . PRO A 1 110 ? -23.537 10.450 22.591 1.00 47.59 110 PRO A C 1
ATOM 837 O O . PRO A 1 110 ? -23.466 11.066 21.526 1.00 47.59 110 PRO A O 1
ATOM 840 N N . GLN A 1 111 ? -23.670 9.130 22.643 1.00 52.94 111 GLN A N 1
ATOM 841 C CA . GLN A 1 111 ? -24.006 8.303 21.491 1.00 52.94 111 GLN A CA 1
ATOM 842 C C . GLN A 1 111 ? -25.398 8.763 21.029 1.00 52.94 111 GLN A C 1
ATOM 844 O O . GLN A 1 111 ? -26.395 8.358 21.624 1.00 52.94 111 GLN A O 1
ATOM 849 N N . THR A 1 112 ? -25.503 9.658 20.043 1.00 45.44 112 THR A N 1
ATOM 850 C CA . THR A 1 112 ? -26.804 9.972 19.447 1.00 45.44 112 THR A CA 1
ATOM 851 C C . THR A 1 112 ? -27.293 8.716 18.727 1.00 45.44 112 THR A C 1
ATOM 853 O O . THR A 1 112 ? -26.621 8.240 17.806 1.00 45.44 112 THR A O 1
ATOM 856 N N . PRO A 1 113 ? -28.423 8.122 19.149 1.00 51.97 113 PRO A N 1
ATOM 857 C CA . PRO A 1 113 ? -28.975 6.966 18.472 1.00 51.97 113 PRO A CA 1
ATOM 858 C C . PRO A 1 113 ? -29.459 7.406 17.092 1.00 51.97 113 PRO A C 1
ATOM 860 O O . PRO A 1 113 ? -30.296 8.294 16.982 1.00 51.97 113 PRO A O 1
ATOM 863 N N . THR A 1 114 ? -28.930 6.758 16.060 1.00 51.31 114 THR A N 1
ATOM 864 C CA . THR A 1 114 ? -29.707 6.329 14.893 1.00 51.31 114 THR A CA 1
ATOM 865 C C . THR A 1 114 ? -30.646 7.394 14.296 1.00 51.31 114 THR A C 1
ATOM 867 O O . THR A 1 114 ? -31.853 7.387 14.541 1.00 51.31 114 THR A O 1
ATOM 870 N N . GLU A 1 115 ? -30.123 8.247 13.406 1.00 49.41 115 GLU A N 1
ATOM 871 C CA . GLU A 1 115 ? -30.927 8.899 12.355 1.00 49.41 115 GLU A CA 1
ATOM 872 C C . GLU A 1 115 ? -31.480 7.824 11.399 1.00 49.41 115 GLU A C 1
ATOM 874 O O . GLU A 1 115 ? -30.971 7.573 10.310 1.00 49.41 115 GLU A O 1
ATOM 879 N N . GLY A 1 116 ? -32.499 7.113 11.875 1.00 52.28 116 GLY A N 1
ATOM 880 C CA . GLY A 1 116 ? -33.165 6.012 11.189 1.00 52.28 116 GLY A CA 1
ATOM 881 C C . GLY A 1 116 ? -34.654 5.917 11.511 1.00 52.28 116 GLY A C 1
ATOM 882 O O . GLY A 1 116 ? -35.262 4.896 11.210 1.00 52.28 116 GLY A O 1
ATOM 883 N N . THR A 1 117 ? -35.258 6.966 12.083 1.00 48.56 117 THR A N 1
ATOM 884 C CA . THR A 1 117 ? -36.721 7.093 12.129 1.00 48.56 117 THR A CA 1
ATOM 885 C C . THR A 1 117 ? -37.137 8.268 11.255 1.00 48.56 117 THR A C 1
ATOM 887 O O . THR A 1 117 ? -37.342 9.388 11.710 1.00 48.56 117 THR A O 1
ATOM 890 N N . PHE A 1 118 ? -37.226 7.980 9.959 1.00 56.12 118 PHE A N 1
ATOM 891 C CA . PHE A 1 118 ? -38.054 8.708 9.008 1.00 56.12 118 PHE A CA 1
ATOM 892 C C . PHE A 1 118 ? -39.511 8.617 9.494 1.00 56.12 118 PHE A C 1
ATOM 894 O O . PHE A 1 118 ? -40.220 7.662 9.181 1.00 56.12 118 PHE A O 1
ATOM 901 N N . VAL A 1 119 ? -39.947 9.574 10.316 1.00 57.94 119 VAL A N 1
ATOM 902 C CA . VAL A 1 119 ? -41.375 9.849 10.509 1.00 57.94 119 VAL A CA 1
ATOM 903 C C . VAL A 1 119 ? -41.784 10.758 9.356 1.00 57.94 119 VAL A C 1
ATOM 905 O O . VAL A 1 119 ? -41.437 11.937 9.317 1.00 57.94 119 VAL A O 1
ATOM 908 N N . GLY A 1 120 ? -42.447 10.156 8.369 1.00 46.38 120 GLY A N 1
ATOM 909 C CA . GLY A 1 120 ? -43.085 10.856 7.261 1.00 46.38 120 GLY A CA 1
ATOM 910 C C . GLY A 1 120 ? -44.188 11.822 7.727 1.00 46.38 120 GLY A C 1
ATOM 911 O O . GLY A 1 120 ? -44.601 11.805 8.885 1.00 46.38 120 GLY A O 1
ATOM 912 N N . PRO A 1 121 ? -44.656 12.693 6.822 1.00 55.44 121 PRO A N 1
ATOM 913 C CA . PRO A 1 121 ? -45.391 13.902 7.154 1.00 55.44 121 PRO A CA 1
ATOM 914 C C . PRO A 1 121 ? -46.846 13.593 7.510 1.00 55.44 121 PRO A C 1
ATOM 916 O O . PRO A 1 121 ? -47.590 13.044 6.702 1.00 55.44 121 PRO A O 1
ATOM 919 N N . GLY A 1 122 ? -47.276 14.016 8.694 1.00 54.50 122 GLY A N 1
ATOM 920 C CA . GLY A 1 122 ? -48.689 14.069 9.042 1.00 54.50 122 GLY A CA 1
ATOM 921 C C . GLY A 1 122 ? -48.948 13.788 10.512 1.00 54.50 122 GLY A C 1
ATOM 922 O O . GLY A 1 122 ? -48.373 12.874 11.086 1.00 54.50 122 GLY A O 1
ATOM 923 N N . LEU A 1 123 ? -49.908 14.535 11.059 1.00 53.22 123 LEU A N 1
ATOM 924 C CA . LEU A 1 123 ? -50.607 14.235 12.311 1.00 53.22 123 LEU A CA 1
ATOM 925 C C . LEU A 1 123 ? -49.980 14.759 13.617 1.00 53.22 123 LEU A C 1
ATOM 927 O O . LEU A 1 123 ? -49.918 14.049 14.607 1.00 53.22 123 LEU A O 1
ATOM 931 N N . GLU A 1 124 ? -49.640 16.052 13.678 1.00 51.50 124 GLU A N 1
ATOM 932 C CA . GLU A 1 124 ? -49.761 16.747 14.982 1.00 51.50 124 GLU A CA 1
ATOM 933 C C . GLU A 1 124 ? -50.296 18.186 14.903 1.00 51.50 124 GLU A C 1
ATOM 935 O O . GLU A 1 124 ? -50.779 18.712 15.898 1.00 51.50 124 GLU A O 1
ATOM 940 N N . LYS A 1 125 ? -50.296 18.843 13.730 1.00 53.81 125 LYS A N 1
ATOM 941 C CA . LYS A 1 125 ? -50.707 20.263 13.637 1.00 53.81 125 LYS A CA 1
ATOM 942 C C . LYS A 1 125 ? -51.840 20.588 12.659 1.00 53.81 125 LYS A C 1
ATOM 944 O O . LYS A 1 125 ? -52.094 21.758 12.405 1.00 53.81 125 LYS A O 1
ATOM 949 N N . ALA A 1 126 ? -52.542 19.580 12.139 1.00 50.59 126 ALA A N 1
ATOM 950 C CA . ALA A 1 126 ? -53.628 19.764 11.164 1.00 50.59 126 ALA A CA 1
ATOM 951 C C . ALA A 1 126 ? -54.981 19.172 11.600 1.00 50.59 126 ALA A C 1
ATOM 953 O O . ALA A 1 126 ? -55.819 18.877 10.757 1.00 50.59 126 ALA A O 1
ATOM 954 N N . SER A 1 127 ? -55.214 19.029 12.903 1.00 43.38 127 SER A N 1
ATOM 955 C CA . SER A 1 127 ? -56.576 19.046 13.440 1.00 43.38 127 SER A CA 1
ATOM 956 C C . SER A 1 127 ? -56.619 20.162 14.472 1.00 43.38 127 SER A C 1
ATOM 958 O O . SER A 1 127 ? -56.401 19.960 15.660 1.00 43.38 127 SER A O 1
ATOM 960 N N . MET A 1 128 ? -56.786 21.379 13.952 1.00 53.72 128 MET A N 1
ATOM 961 C CA . MET A 1 128 ? -57.472 22.443 14.674 1.00 53.72 128 MET A CA 1
ATOM 962 C C . MET A 1 128 ? -58.820 21.910 15.190 1.00 53.72 128 MET A C 1
ATOM 964 O O . MET A 1 128 ? -59.367 20.993 14.572 1.00 53.72 128 MET A O 1
ATOM 968 N N . LEU A 1 129 ? -59.381 22.617 16.178 1.00 46.47 129 LEU A N 1
ATOM 969 C CA . LEU A 1 129 ? -60.760 22.529 16.693 1.00 46.47 129 LEU A CA 1
ATOM 970 C C . LEU A 1 129 ? -60.953 21.582 17.883 1.00 46.47 129 LEU A C 1
ATOM 972 O O . LEU A 1 129 ? -60.698 20.368 17.751 1.00 46.47 129 LEU A O 1
#

Radius of gyration: 25.14 Å; chains: 1; bounding box: 92×36×52 Å

Secondary structure (DSSP, 8-state):
-----------HHHHHHHHHHHHHHHHHHHHGGGHHHHH---HHHHHHHHHHHHHHHHHHHHHHHHHHTT--HHHHHHHHHHHHHHHHHHHHHHHHHHHHHHHHS---------S-----S-SSSS---